Protein AF-A0A538RBZ4-F1 (afdb_monomer_lite)

Structure (mmCIF, N/CA/C/O backbone):
data_AF-A0A538RBZ4-F1
#
_entry.id   AF-A0A538RBZ4-F1
#
loop_
_atom_site.group_PDB
_atom_site.id
_atom_site.type_symbol
_atom_site.label_atom_id
_atom_site.label_alt_id
_atom_site.label_comp_id
_atom_site.label_asym_id
_atom_site.label_entity_id
_atom_site.label_seq_id
_atom_site.pdbx_PDB_ins_code
_atom_site.Cartn_x
_atom_site.Cartn_y
_atom_site.Cartn_z
_atom_site.occupancy
_atom_site.B_iso_or_equiv
_atom_site.auth_seq_id
_atom_site.auth_comp_id
_atom_site.auth_asym_id
_atom_site.auth_atom_id
_atom_site.pdbx_PDB_model_num
ATOM 1 N N . MET A 1 1 ? 8.103 0.524 7.544 1.00 83.69 1 MET A N 1
ATOM 2 C CA . MET A 1 1 ? 6.748 -0.074 7.476 1.00 83.69 1 MET A CA 1
ATOM 3 C C . MET A 1 1 ? 6.641 -1.258 8.431 1.00 83.69 1 MET A C 1
ATOM 5 O O . MET A 1 1 ? 7.602 -2.015 8.533 1.00 83.69 1 MET A O 1
ATOM 9 N N . ALA A 1 2 ? 5.500 -1.415 9.104 1.00 86.88 2 ALA A N 1
ATOM 10 C CA . ALA A 1 2 ? 5.178 -2.544 9.977 1.00 86.88 2 ALA A CA 1
ATOM 11 C C . ALA A 1 2 ? 3.688 -2.913 9.862 1.00 86.88 2 ALA A C 1
ATOM 13 O O . ALA A 1 2 ? 2.838 -2.025 9.807 1.00 86.88 2 ALA A O 1
ATOM 14 N N . VAL A 1 3 ? 3.382 -4.212 9.845 1.00 86.00 3 VAL A N 1
ATOM 15 C CA . VAL A 1 3 ? 2.011 -4.747 9.838 1.00 86.00 3 VAL A CA 1
ATOM 16 C C . VAL A 1 3 ? 1.722 -5.364 11.200 1.00 86.00 3 VAL A C 1
ATOM 18 O O . VAL A 1 3 ? 2.455 -6.249 11.636 1.00 86.00 3 VAL A O 1
ATOM 21 N N . ASP A 1 4 ? 0.646 -4.924 11.848 1.00 86.56 4 ASP A N 1
ATOM 22 C CA . ASP A 1 4 ? 0.071 -5.596 13.011 1.00 86.56 4 ASP A CA 1
ATOM 23 C C . ASP A 1 4 ? -1.197 -6.323 12.562 1.00 86.56 4 ASP A C 1
ATOM 25 O O . ASP A 1 4 ? -2.279 -5.741 12.446 1.00 86.56 4 ASP A O 1
ATOM 29 N N . SER A 1 5 ? -1.048 -7.610 12.256 1.00 77.25 5 SER A N 1
ATOM 30 C CA . SER A 1 5 ? -2.149 -8.451 11.790 1.00 77.25 5 SER A CA 1
ATOM 31 C C . SER A 1 5 ? -3.170 -8.759 12.886 1.00 77.25 5 SER A C 1
ATOM 33 O O . SER A 1 5 ? -4.331 -9.002 12.564 1.00 77.25 5 SER A O 1
ATOM 35 N N . ALA A 1 6 ? -2.775 -8.715 14.164 1.00 81.25 6 ALA A N 1
ATOM 36 C CA . ALA A 1 6 ? -3.681 -8.938 15.286 1.00 81.25 6 ALA A CA 1
ATOM 37 C C . ALA A 1 6 ? -4.572 -7.714 15.532 1.00 81.25 6 ALA A C 1
ATOM 39 O O . ALA A 1 6 ? -5.772 -7.859 15.756 1.00 81.25 6 ALA A O 1
ATOM 40 N N . ALA A 1 7 ? -3.999 -6.512 15.442 1.00 83.50 7 ALA A N 1
ATOM 41 C CA . ALA A 1 7 ? -4.742 -5.257 15.532 1.00 83.50 7 ALA A CA 1
ATOM 42 C C . ALA A 1 7 ? -5.419 -4.852 14.210 1.00 83.50 7 ALA A C 1
ATOM 44 O O . ALA A 1 7 ? -6.253 -3.947 14.206 1.00 83.50 7 ALA A O 1
ATOM 45 N N . GLY A 1 8 ? -5.060 -5.486 13.088 1.00 88.56 8 GLY A N 1
ATOM 46 C CA . GLY A 1 8 ? -5.568 -5.143 11.760 1.00 88.56 8 GLY A CA 1
ATOM 47 C C . GLY A 1 8 ? -5.110 -3.758 11.306 1.00 88.56 8 GLY A C 1
ATOM 48 O O . GLY A 1 8 ? -5.911 -2.984 10.790 1.00 88.56 8 GLY A O 1
ATOM 49 N N . THR A 1 9 ? -3.840 -3.410 11.530 1.00 93.12 9 THR A N 1
ATOM 50 C CA . THR A 1 9 ? -3.306 -2.090 11.166 1.00 93.12 9 THR A CA 1
ATOM 51 C C . THR A 1 9 ? -1.997 -2.175 10.391 1.00 93.12 9 THR A C 1
ATOM 53 O O . THR A 1 9 ? -1.197 -3.098 10.557 1.00 93.12 9 THR A O 1
ATOM 56 N N . LEU A 1 10 ? -1.785 -1.186 9.525 1.00 92.25 10 LEU A N 1
ATOM 57 C CA . LEU A 1 10 ? -0.546 -0.967 8.789 1.00 92.25 10 LEU A CA 1
ATOM 58 C C . LEU A 1 10 ? 0.036 0.382 9.198 1.00 92.25 10 LEU A C 1
ATOM 60 O O . LEU A 1 10 ? -0.626 1.406 9.030 1.00 92.25 10 LEU A O 1
ATOM 64 N N . ARG A 1 11 ? 1.285 0.383 9.674 1.00 93.62 11 ARG A N 1
ATOM 65 C CA . ARG A 1 11 ? 2.056 1.600 9.946 1.00 93.62 11 ARG A CA 1
ATOM 66 C C . ARG A 1 11 ? 3.136 1.810 8.892 1.00 93.62 11 ARG A C 1
ATOM 68 O O . ARG A 1 11 ? 3.932 0.906 8.616 1.00 93.62 11 ARG A O 1
ATOM 75 N N . PHE A 1 12 ? 3.217 3.017 8.351 1.00 92.06 12 PHE A N 1
ATOM 76 C CA . PHE A 1 12 ? 4.213 3.390 7.352 1.00 92.06 12 PHE A CA 1
ATOM 77 C C . PHE A 1 12 ? 4.649 4.845 7.501 1.00 92.06 12 PHE A C 1
ATOM 79 O O . PHE A 1 12 ? 3.992 5.647 8.159 1.00 92.06 12 PHE A O 1
ATOM 86 N N . GLU A 1 13 ? 5.787 5.149 6.895 1.00 92.06 13 GLU A N 1
ATOM 87 C CA . GLU A 1 13 ? 6.325 6.497 6.798 1.00 92.06 13 GLU A CA 1
ATOM 88 C C . GLU A 1 13 ? 5.880 7.087 5.461 1.00 92.06 13 GLU A C 1
ATOM 90 O O . GLU A 1 13 ? 6.062 6.470 4.412 1.00 92.06 13 GLU A O 1
ATOM 95 N N . GLU A 1 14 ? 5.286 8.272 5.501 1.00 90.00 14 GLU A N 1
ATOM 96 C CA . GLU A 1 14 ? 4.907 9.037 4.320 1.00 90.00 14 GLU A CA 1
ATOM 97 C C . GLU A 1 14 ? 5.840 10.241 4.194 1.00 90.00 14 GLU A C 1
ATOM 99 O O . GLU A 1 14 ? 6.001 11.022 5.135 1.00 90.00 14 GLU A O 1
ATOM 104 N N . MET A 1 15 ? 6.452 10.408 3.022 1.00 86.75 15 MET A N 1
ATOM 105 C CA . MET A 1 15 ? 7.215 11.610 2.704 1.00 86.75 15 MET A CA 1
ATOM 106 C C . MET A 1 15 ? 6.281 12.645 2.081 1.00 86.75 15 MET A C 1
ATOM 108 O O . MET A 1 15 ? 5.794 12.459 0.968 1.00 86.75 15 MET A O 1
ATOM 112 N N . LEU A 1 16 ? 6.039 13.743 2.796 1.00 85.69 16 LEU A N 1
ATOM 113 C CA . LEU A 1 16 ? 5.177 14.816 2.309 1.00 85.69 16 LEU A CA 1
ATOM 114 C C . LEU A 1 16 ? 5.941 15.784 1.400 1.00 85.69 16 LEU A C 1
ATOM 116 O O . LEU A 1 16 ? 7.125 16.059 1.605 1.00 85.69 16 LEU A O 1
ATOM 120 N N . GLY A 1 17 ? 5.231 16.356 0.424 1.00 82.44 17 GLY A N 1
ATOM 121 C CA . GLY A 1 17 ? 5.739 17.485 -0.351 1.00 82.44 17 GLY A CA 1
ATOM 122 C C . GLY A 1 17 ? 6.078 18.667 0.562 1.00 82.44 17 GLY A C 1
ATOM 123 O O . GLY A 1 17 ? 5.358 18.954 1.519 1.00 82.44 17 GLY A O 1
ATOM 124 N N . TRP A 1 18 ? 7.184 19.353 0.276 1.00 74.94 18 TRP A N 1
ATOM 125 C CA . TRP A 1 18 ? 7.639 20.483 1.084 1.00 74.94 18 TRP A CA 1
ATOM 126 C C . TRP A 1 18 ? 6.651 21.656 1.034 1.00 74.94 18 TRP A C 1
ATOM 128 O O . TRP A 1 18 ? 6.360 22.180 -0.043 1.00 74.94 18 TRP A O 1
ATOM 138 N N . THR A 1 19 ? 6.194 22.119 2.201 1.00 83.44 19 THR A N 1
ATOM 139 C CA . THR A 1 19 ? 5.347 23.321 2.340 1.00 83.44 19 THR A CA 1
ATOM 140 C C . THR A 1 19 ? 5.871 24.326 3.373 1.00 83.44 19 THR A C 1
ATOM 142 O O . THR A 1 19 ? 5.310 25.412 3.506 1.00 83.44 19 THR A O 1
ATOM 145 N N . GLY A 1 20 ? 6.974 24.020 4.069 1.00 78.38 20 GLY A N 1
ATOM 146 C CA . GLY A 1 20 ? 7.623 24.918 5.029 1.00 78.38 20 GLY A CA 1
ATOM 147 C C . GLY A 1 20 ? 8.342 24.193 6.177 1.00 78.38 20 GLY A C 1
ATOM 148 O O . GLY A 1 20 ? 8.388 22.963 6.214 1.00 78.38 20 GLY A O 1
ATOM 149 N N . PRO A 1 21 ? 8.911 24.932 7.145 1.00 73.56 21 PRO A N 1
ATOM 150 C CA .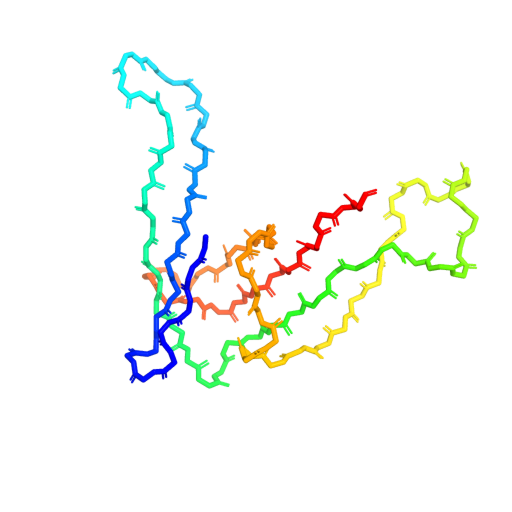 PRO A 1 21 ? 9.579 24.340 8.304 1.00 73.56 21 PRO A CA 1
ATOM 151 C C . PRO A 1 21 ? 8.632 23.403 9.069 1.00 73.56 21 PRO A C 1
ATOM 153 O O . PRO A 1 21 ? 7.554 23.818 9.486 1.00 73.56 21 PRO A O 1
ATOM 156 N N . GLY A 1 22 ? 9.027 22.138 9.232 1.00 67.31 22 GLY A N 1
ATOM 157 C CA . GLY A 1 22 ? 8.190 21.090 9.831 1.00 67.31 22 GLY A CA 1
ATOM 158 C C . GLY A 1 22 ? 7.523 20.142 8.827 1.00 67.31 22 GLY A C 1
ATOM 159 O O . GLY A 1 22 ? 6.931 19.156 9.255 1.00 67.31 22 GL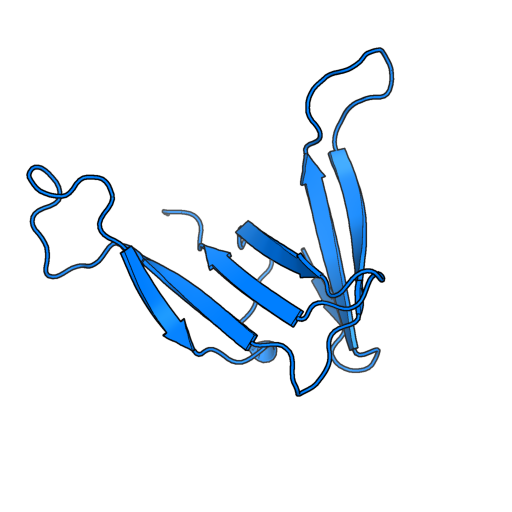Y A O 1
ATOM 160 N N . THR A 1 23 ? 7.654 20.378 7.512 1.00 72.62 23 THR A N 1
ATOM 161 C CA . THR A 1 23 ? 7.380 19.327 6.512 1.00 72.62 23 THR A CA 1
ATOM 162 C C . THR A 1 23 ? 8.529 18.326 6.431 1.00 72.62 23 THR A C 1
ATOM 164 O O . THR A 1 23 ? 9.699 18.696 6.529 1.00 72.62 23 THR A O 1
ATOM 167 N N . GLY A 1 24 ? 8.187 17.045 6.289 1.00 81.00 24 GLY A N 1
ATOM 168 C CA . GLY A 1 24 ? 9.139 15.942 6.317 1.00 81.00 24 GLY A CA 1
ATOM 169 C C . GLY A 1 24 ? 8.441 14.585 6.285 1.00 81.00 24 GLY A C 1
ATOM 170 O O . GLY A 1 24 ? 7.353 14.448 5.723 1.00 81.00 24 GLY A O 1
ATOM 171 N N . ILE A 1 25 ? 9.085 13.591 6.893 1.00 87.19 25 ILE A N 1
ATOM 172 C CA . ILE A 1 25 ? 8.536 12.245 7.056 1.00 87.19 25 ILE A CA 1
ATOM 173 C C . ILE A 1 25 ? 7.502 12.268 8.186 1.00 87.19 25 ILE A C 1
ATOM 175 O O . ILE A 1 25 ? 7.799 12.740 9.284 1.00 87.19 25 ILE A O 1
ATOM 179 N N . VAL A 1 26 ? 6.302 11.754 7.921 1.00 89.62 26 VAL A N 1
ATOM 180 C CA . VAL A 1 26 ? 5.251 11.566 8.927 1.00 89.62 26 VAL A CA 1
ATOM 181 C C . VAL A 1 26 ? 4.913 10.090 9.076 1.00 89.62 26 VAL A C 1
ATOM 183 O O . VAL A 1 26 ? 4.892 9.341 8.103 1.00 89.62 26 VAL A O 1
ATOM 186 N N . ASP A 1 27 ? 4.608 9.673 10.300 1.00 92.25 27 ASP A N 1
ATOM 187 C CA . ASP A 1 27 ? 4.052 8.351 10.564 1.00 92.25 27 ASP A CA 1
ATOM 188 C C . ASP A 1 27 ? 2.555 8.326 10.230 1.00 92.25 27 ASP A C 1
ATOM 190 O O . ASP A 1 27 ? 1.774 9.155 10.707 1.00 92.25 27 ASP A O 1
ATOM 194 N N . ARG A 1 28 ? 2.137 7.325 9.458 1.00 92.06 28 ARG A N 1
ATOM 195 C CA . ARG A 1 28 ? 0.737 7.019 9.166 1.00 92.06 28 ARG A CA 1
ATOM 196 C C . ARG A 1 28 ? 0.375 5.653 9.703 1.00 92.06 28 ARG A C 1
ATOM 198 O O . ARG A 1 28 ? 1.189 4.734 9.699 1.00 92.06 28 ARG A O 1
ATOM 205 N N . THR A 1 29 ? -0.864 5.526 10.160 1.00 94.56 29 THR A N 1
ATOM 206 C CA . THR A 1 29 ? -1.470 4.244 10.512 1.00 94.56 29 THR A CA 1
ATOM 207 C C . THR A 1 29 ? -2.821 4.158 9.830 1.00 94.56 29 THR A C 1
ATOM 209 O O . THR A 1 29 ? -3.636 5.063 9.979 1.00 94.56 29 THR A O 1
ATOM 212 N N . VAL A 1 30 ? -3.051 3.075 9.095 1.00 94.88 30 VAL A N 1
ATOM 213 C CA . VAL A 1 30 ? -4.337 2.786 8.451 1.00 94.88 30 VAL A CA 1
ATOM 214 C C . VAL A 1 30 ? -4.892 1.464 8.957 1.00 94.88 30 VAL A C 1
ATOM 216 O O . VAL A 1 30 ? -4.142 0.556 9.332 1.00 94.88 30 VAL A O 1
ATOM 219 N N . ARG A 1 31 ? -6.219 1.355 8.971 1.00 94.69 31 ARG A N 1
ATOM 220 C CA . ARG A 1 31 ? -6.932 0.117 9.283 1.00 94.69 31 ARG A CA 1
ATOM 221 C C . ARG A 1 31 ? -6.960 -0.785 8.056 1.00 94.69 31 ARG A C 1
ATOM 223 O O . ARG A 1 31 ? -7.260 -0.341 6.951 1.00 94.69 31 ARG A O 1
ATOM 230 N N . LEU A 1 32 ? -6.667 -2.058 8.276 1.00 92.38 32 LEU A N 1
ATOM 231 C CA . LEU A 1 32 ? -6.756 -3.128 7.297 1.00 92.38 32 LEU A CA 1
ATOM 232 C C . LEU A 1 32 ? -7.982 -3.980 7.601 1.00 92.38 32 LEU A C 1
ATOM 234 O O . LEU A 1 32 ? -8.316 -4.231 8.758 1.00 92.38 32 LEU A O 1
ATOM 238 N N . THR A 1 33 ? -8.635 -4.469 6.555 1.00 89.88 33 THR A N 1
ATOM 239 C CA . THR A 1 33 ? -9.749 -5.409 6.687 1.00 89.88 33 THR A CA 1
ATOM 240 C C . THR A 1 33 ? -9.497 -6.627 5.803 1.00 89.88 33 THR A C 1
ATOM 242 O O . THR A 1 33 ? -8.729 -6.537 4.844 1.00 89.88 33 THR A O 1
ATOM 245 N N . PRO A 1 34 ? -10.185 -7.758 6.035 1.00 87.81 34 PRO A N 1
ATOM 246 C CA . PRO A 1 34 ? -10.144 -8.884 5.101 1.00 87.81 34 PRO A CA 1
ATOM 247 C C . PRO A 1 34 ? -10.602 -8.533 3.673 1.00 87.81 34 PRO A C 1
ATOM 249 O O . PRO A 1 34 ? -10.335 -9.292 2.746 1.00 87.81 34 PRO A O 1
ATOM 252 N N . ALA A 1 35 ? -11.302 -7.405 3.492 1.00 90.44 35 ALA A N 1
ATOM 253 C CA . ALA A 1 35 ? -11.761 -6.920 2.195 1.00 90.44 35 ALA A CA 1
ATOM 254 C C . ALA A 1 35 ? -10.736 -6.034 1.463 1.00 90.44 35 ALA A C 1
ATOM 256 O O . ALA A 1 35 ? -10.937 -5.755 0.283 1.00 90.44 35 ALA A O 1
ATOM 257 N N . THR A 1 36 ? -9.656 -5.599 2.125 1.00 93.12 36 THR A N 1
ATOM 258 C CA . THR A 1 36 ? -8.608 -4.776 1.504 1.00 93.12 36 THR A CA 1
ATOM 259 C C . THR A 1 36 ? -7.963 -5.545 0.342 1.00 93.12 36 THR A C 1
ATOM 261 O O . THR A 1 36 ? -7.464 -6.657 0.532 1.00 93.12 36 THR A O 1
ATOM 264 N N . ASP A 1 37 ? -7.979 -4.977 -0.870 1.00 95.75 37 ASP A N 1
ATOM 265 C CA . ASP A 1 37 ? -7.313 -5.577 -2.035 1.00 95.75 37 ASP A CA 1
ATOM 266 C C . ASP A 1 37 ? -5.814 -5.272 -1.987 1.00 95.75 37 ASP A C 1
ATOM 268 O O . ASP A 1 37 ? -5.422 -4.112 -1.923 1.00 95.75 37 ASP A O 1
ATOM 272 N N . VAL A 1 38 ? -4.966 -6.297 -1.998 1.00 95.88 38 VAL A N 1
ATOM 273 C CA . VAL A 1 38 ? -3.511 -6.129 -1.876 1.00 95.88 38 VAL A CA 1
ATOM 274 C C . VAL A 1 38 ? -2.848 -6.714 -3.107 1.00 95.88 38 VAL A C 1
ATOM 276 O O . VAL A 1 38 ? -2.995 -7.907 -3.397 1.00 95.88 38 VAL A O 1
ATOM 279 N N . ARG A 1 39 ? -2.110 -5.877 -3.835 1.00 97.62 39 ARG A N 1
ATOM 280 C CA . ARG A 1 39 ? -1.447 -6.257 -5.081 1.00 97.62 39 ARG A CA 1
ATOM 281 C C . ARG A 1 39 ? 0.028 -5.918 -5.047 1.00 97.62 39 ARG A C 1
ATOM 283 O O . ARG A 1 39 ? 0.409 -4.802 -4.724 1.00 97.62 39 ARG A O 1
ATOM 290 N N . LEU A 1 40 ? 0.847 -6.890 -5.418 1.00 96.25 40 LEU A N 1
ATOM 291 C CA . LEU A 1 40 ? 2.250 -6.697 -5.736 1.00 96.25 40 LEU A CA 1
ATOM 292 C C . LEU A 1 40 ? 2.368 -6.186 -7.172 1.00 96.25 40 LEU A C 1
ATOM 294 O O . LEU A 1 40 ? 1.876 -6.842 -8.090 1.00 96.25 40 LEU A O 1
ATOM 298 N N . VAL A 1 41 ? 3.028 -5.047 -7.342 1.00 94.75 41 VAL A N 1
ATOM 299 C CA . VAL A 1 41 ? 3.342 -4.420 -8.625 1.00 94.75 41 VAL A CA 1
ATOM 300 C C . VAL A 1 41 ? 4.809 -4.698 -8.942 1.00 94.75 41 VAL A C 1
ATOM 302 O O . VAL A 1 41 ? 5.707 -4.260 -8.223 1.00 94.75 41 VAL A O 1
ATOM 305 N N . GLU A 1 42 ? 5.060 -5.428 -10.024 1.00 91.31 42 GLU A N 1
ATOM 306 C CA . GLU A 1 42 ? 6.408 -5.787 -10.477 1.00 91.31 42 GLU A CA 1
ATOM 307 C C . GLU A 1 42 ? 6.611 -5.398 -11.940 1.00 91.31 42 GLU A C 1
ATOM 309 O O . GLU A 1 42 ? 5.666 -5.341 -12.726 1.00 91.31 42 GLU A O 1
ATOM 314 N N . ARG A 1 43 ? 7.866 -5.158 -12.333 1.00 87.69 43 ARG A N 1
ATOM 315 C CA . ARG A 1 43 ? 8.231 -4.992 -13.744 1.00 87.69 43 ARG A CA 1
ATOM 316 C C . ARG A 1 43 ? 7.828 -6.240 -14.527 1.00 87.69 43 ARG A C 1
ATOM 318 O O . ARG A 1 43 ? 8.163 -7.358 -14.137 1.00 87.69 43 ARG A O 1
ATOM 325 N N . ALA A 1 44 ? 7.129 -6.056 -15.644 1.00 87.31 44 ALA A N 1
ATOM 326 C CA . ALA A 1 44 ? 6.730 -7.176 -16.488 1.00 87.31 44 ALA A CA 1
ATOM 327 C C . ALA A 1 44 ? 7.966 -7.780 -17.175 1.00 87.31 44 ALA A C 1
ATOM 329 O O . ALA A 1 44 ? 8.478 -7.229 -18.146 1.00 87.31 44 ALA A O 1
ATOM 330 N N . ALA A 1 45 ? 8.440 -8.927 -16.683 1.00 78.88 45 ALA A N 1
ATOM 331 C CA . ALA A 1 45 ? 9.673 -9.564 -17.163 1.00 78.88 45 ALA A CA 1
ATOM 332 C C . ALA A 1 45 ? 9.617 -10.017 -18.636 1.00 78.88 45 ALA A C 1
ATOM 334 O O . ALA A 1 45 ? 10.649 -10.264 -19.253 1.00 78.88 45 ALA A O 1
ATOM 335 N N . THR A 1 46 ? 8.417 -10.159 -19.200 1.00 79.75 46 THR A N 1
ATOM 336 C CA . THR A 1 46 ? 8.191 -10.613 -20.579 1.00 79.75 46 THR A CA 1
ATOM 337 C C . THR A 1 46 ? 8.174 -9.480 -21.604 1.00 79.75 46 THR A C 1
ATOM 339 O O . THR A 1 46 ? 8.076 -9.754 -22.800 1.00 79.75 46 THR A O 1
ATOM 342 N N . LEU A 1 47 ? 8.249 -8.220 -21.163 1.00 79.00 47 LEU A N 1
ATOM 343 C CA . LEU A 1 47 ? 8.179 -7.050 -22.031 1.00 79.00 47 LEU A CA 1
ATOM 344 C C . LEU A 1 47 ? 9.545 -6.376 -22.144 1.00 79.00 47 LEU A C 1
ATOM 346 O O . LEU A 1 47 ? 10.243 -6.194 -21.152 1.00 79.00 47 LEU A O 1
ATOM 350 N N . ASP A 1 48 ? 9.902 -6.005 -23.375 1.00 80.00 48 ASP A N 1
ATOM 351 C CA . ASP A 1 48 ? 11.128 -5.268 -23.687 1.00 80.00 48 ASP A CA 1
ATOM 352 C C . ASP A 1 48 ? 11.133 -3.906 -22.957 1.00 80.00 48 ASP A C 1
ATOM 354 O O . ASP A 1 48 ? 10.299 -3.048 -23.285 1.00 80.00 48 ASP A O 1
ATOM 358 N N . PRO A 1 49 ? 12.047 -3.688 -21.990 1.00 72.69 49 PRO A N 1
ATOM 359 C CA . PRO A 1 49 ? 12.083 -2.470 -21.188 1.00 72.69 49 PRO A CA 1
ATOM 360 C C . PRO A 1 49 ? 12.374 -1.203 -21.999 1.00 72.69 49 PRO A C 1
ATOM 362 O O . PRO A 1 49 ? 11.893 -0.135 -21.626 1.00 72.69 49 PRO A O 1
ATOM 365 N N . GLU A 1 50 ? 13.117 -1.296 -23.110 1.00 81.12 50 GLU A N 1
ATOM 366 C CA . GLU A 1 50 ? 13.420 -0.128 -23.954 1.00 81.12 50 GLU A CA 1
ATOM 367 C C . GLU A 1 50 ? 12.173 0.360 -24.693 1.00 81.12 50 GLU A C 1
ATOM 369 O O . GLU A 1 50 ? 11.959 1.559 -24.881 1.00 81.12 50 GLU A O 1
ATOM 374 N N . ARG A 1 51 ? 11.313 -0.580 -25.083 1.00 83.19 51 ARG A N 1
ATOM 375 C CA . ARG A 1 51 ? 10.072 -0.292 -25.800 1.00 83.19 51 ARG A CA 1
ATOM 376 C C . ARG A 1 51 ? 8.907 0.020 -24.861 1.00 83.19 51 ARG A C 1
ATOM 378 O O . ARG A 1 51 ? 7.992 0.745 -25.251 1.00 83.19 51 ARG A O 1
ATOM 385 N N . TRP A 1 52 ? 8.941 -0.513 -23.642 1.00 81.19 52 TRP A N 1
ATOM 386 C CA . TRP A 1 52 ? 7.888 -0.366 -22.639 1.00 81.19 52 TRP A CA 1
ATOM 387 C C . TRP A 1 52 ? 8.460 0.031 -21.269 1.00 81.19 52 TRP A C 1
ATOM 389 O O . TRP A 1 52 ? 8.353 -0.727 -20.301 1.00 81.19 52 TRP A O 1
ATOM 399 N N . PRO A 1 53 ? 8.997 1.257 -21.135 1.00 74.44 53 PRO A N 1
ATOM 400 C CA . PRO A 1 53 ? 9.702 1.706 -19.930 1.00 74.44 53 PRO A CA 1
ATOM 401 C C . PRO A 1 53 ? 8.814 1.815 -18.684 1.00 74.44 53 PRO A C 1
ATOM 403 O O . PRO A 1 53 ? 9.325 1.992 -17.581 1.00 74.44 53 PRO A O 1
ATOM 406 N N . ASN A 1 54 ? 7.493 1.670 -18.825 1.00 81.25 54 ASN A N 1
ATOM 407 C CA . ASN A 1 54 ? 6.501 1.715 -17.743 1.00 81.25 54 ASN A CA 1
ATOM 408 C C . ASN A 1 54 ? 5.676 0.418 -17.643 1.00 81.25 54 ASN A C 1
ATOM 410 O O . ASN A 1 54 ? 4.593 0.423 -17.066 1.00 81.25 54 ASN A O 1
ATOM 414 N N . ALA A 1 55 ? 6.146 -0.687 -18.232 1.00 86.62 55 ALA A N 1
ATOM 415 C CA . ALA A 1 55 ? 5.442 -1.960 -18.145 1.00 86.62 55 ALA A CA 1
ATOM 416 C C . ALA A 1 55 ? 5.548 -2.568 -16.740 1.00 86.62 55 ALA A C 1
ATOM 418 O O . ALA A 1 55 ? 6.627 -2.990 -16.310 1.00 86.62 55 ALA A O 1
ATOM 419 N N . CYS A 1 56 ? 4.403 -2.652 -16.067 1.00 88.19 56 CYS A N 1
ATOM 420 C CA . CYS A 1 56 ? 4.230 -3.342 -14.797 1.00 88.19 56 CYS A CA 1
ATOM 421 C C . CYS A 1 56 ? 3.142 -4.416 -14.921 1.00 88.19 56 CYS A C 1
ATOM 423 O O . CYS A 1 56 ? 2.247 -4.322 -15.762 1.00 88.19 56 CYS A O 1
ATOM 425 N N . GLN A 1 57 ? 3.231 -5.432 -14.074 1.00 91.25 57 GLN A N 1
ATOM 426 C CA . GLN A 1 57 ? 2.225 -6.465 -13.874 1.00 91.25 57 GLN A CA 1
ATOM 427 C C . GLN A 1 57 ? 1.811 -6.493 -12.402 1.00 91.25 57 GLN A C 1
ATOM 429 O O . GLN A 1 57 ? 2.619 -6.206 -11.518 1.00 91.25 57 GLN A O 1
ATOM 434 N N . GLU A 1 58 ? 0.552 -6.845 -12.156 1.00 93.31 58 GLU A N 1
ATOM 435 C CA . GLU A 1 58 ? -0.029 -6.899 -10.818 1.00 93.31 58 GLU A CA 1
ATOM 436 C C . GLU A 1 58 ? -0.389 -8.332 -10.432 1.00 93.31 58 GLU A C 1
ATOM 438 O O . GLU A 1 58 ? -1.040 -9.056 -11.191 1.00 93.31 58 GLU A O 1
ATOM 443 N N . HIS A 1 59 ? -0.029 -8.721 -9.212 1.00 94.25 59 HIS A N 1
ATOM 444 C CA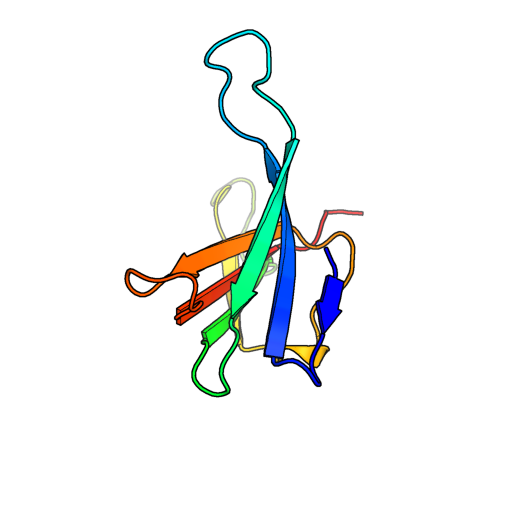 . HIS A 1 59 ? -0.377 -10.018 -8.643 1.00 94.25 59 HIS A CA 1
ATOM 445 C C . HIS A 1 59 ? -1.007 -9.840 -7.268 1.00 94.25 59 HIS A C 1
ATOM 447 O O . HIS A 1 59 ? -0.452 -9.157 -6.410 1.00 94.25 59 HIS A O 1
ATOM 453 N N . ARG A 1 60 ? -2.155 -10.479 -7.026 1.00 95.62 60 ARG A N 1
ATOM 454 C CA . ARG A 1 60 ? -2.778 -10.453 -5.698 1.00 95.62 60 ARG A CA 1
ATOM 455 C C . ARG A 1 60 ? -1.881 -11.169 -4.688 1.00 95.62 60 ARG A C 1
ATOM 457 O O . ARG A 1 60 ? -1.454 -12.296 -4.935 1.00 95.62 60 ARG A O 1
ATOM 464 N N . ILE A 1 61 ? -1.644 -10.532 -3.547 1.00 94.75 61 ILE A N 1
ATOM 465 C CA . ILE A 1 61 ? -0.890 -11.097 -2.423 1.00 94.75 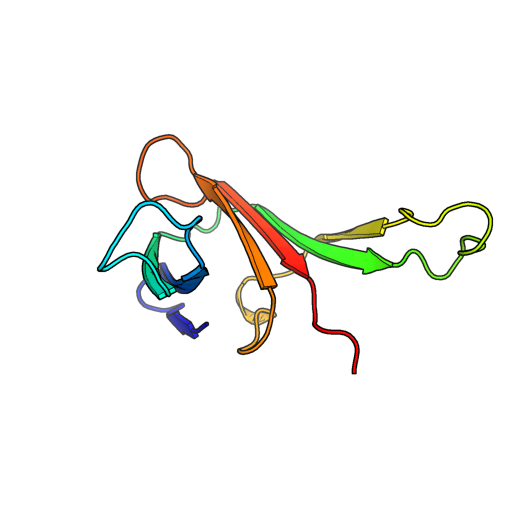61 ILE A CA 1
ATOM 466 C C . ILE A 1 61 ? -1.708 -11.021 -1.131 1.00 94.75 61 ILE A C 1
ATOM 468 O O . ILE A 1 61 ? -2.725 -10.332 -1.061 1.00 94.75 61 ILE A O 1
ATOM 472 N N . GLY A 1 62 ? -1.276 -11.754 -0.107 1.00 90.25 62 GLY A N 1
ATOM 473 C CA . GLY A 1 62 ? -1.803 -11.616 1.248 1.00 90.25 62 GLY A CA 1
ATOM 474 C C . GLY A 1 62 ? -1.103 -10.500 2.026 1.00 90.25 62 GLY A C 1
ATOM 475 O O . GLY A 1 62 ? 0.016 -10.101 1.701 1.00 90.25 62 GLY A O 1
ATOM 476 N N . LEU A 1 63 ? -1.752 -10.011 3.085 1.00 87.44 63 LEU A N 1
ATOM 477 C CA . LEU A 1 63 ? -1.168 -9.027 4.010 1.00 87.44 63 LEU A CA 1
ATOM 478 C C . LEU A 1 63 ? 0.086 -9.557 4.723 1.00 87.44 63 LEU A C 1
ATOM 480 O O . LEU A 1 63 ? 0.971 -8.786 5.077 1.00 87.44 63 LEU A O 1
ATOM 484 N N . ASP A 1 64 ? 0.174 -10.871 4.907 1.00 87.81 64 ASP A N 1
ATOM 485 C CA . ASP A 1 64 ? 1.318 -11.589 5.471 1.00 87.81 64 ASP A CA 1
ATOM 486 C C . ASP A 1 64 ? 2.558 -11.576 4.561 1.00 87.81 64 ASP A C 1
ATOM 488 O O . ASP A 1 64 ? 3.667 -11.848 5.017 1.00 87.81 64 ASP A O 1
ATOM 492 N N . ALA A 1 65 ? 2.391 -11.229 3.281 1.00 91.00 65 ALA A N 1
ATOM 493 C CA . ALA A 1 65 ? 3.488 -11.112 2.329 1.00 91.00 65 ALA A CA 1
ATOM 494 C C . ALA A 1 65 ? 4.177 -9.734 2.342 1.00 91.00 65 ALA A C 1
ATOM 496 O O . ALA A 1 65 ? 5.219 -9.594 1.692 1.00 91.00 65 ALA A O 1
ATOM 497 N N . LEU A 1 66 ? 3.616 -8.749 3.057 1.00 90.06 66 LEU A N 1
ATOM 498 C CA . LEU A 1 66 ? 4.184 -7.408 3.225 1.00 90.06 66 LEU A CA 1
ATOM 499 C C . LEU A 1 66 ? 5.449 -7.453 4.085 1.00 90.06 66 LEU A C 1
ATOM 501 O O . LEU A 1 66 ? 5.507 -8.146 5.103 1.00 90.06 66 LEU A O 1
ATOM 505 N N . ARG A 1 67 ? 6.468 -6.685 3.698 1.00 89.62 67 ARG A N 1
ATOM 506 C CA . ARG A 1 67 ? 7.778 -6.689 4.358 1.00 89.62 67 ARG A CA 1
ATOM 507 C C . ARG A 1 67 ? 8.257 -5.271 4.652 1.00 89.62 67 ARG A C 1
ATOM 509 O O . ARG A 1 67 ? 8.036 -4.368 3.850 1.00 89.62 67 ARG A O 1
ATOM 516 N N . PRO A 1 68 ? 8.969 -5.044 5.771 1.00 89.56 68 PRO A N 1
ATOM 517 C CA . PRO A 1 68 ? 9.666 -3.782 5.979 1.00 89.56 68 PRO A CA 1
ATOM 518 C C . PRO A 1 68 ? 10.583 -3.463 4.790 1.00 89.56 68 PRO A C 1
ATOM 520 O O . PRO A 1 68 ? 11.377 -4.308 4.382 1.00 89.56 68 PRO A O 1
ATOM 523 N N . GLY A 1 69 ? 10.466 -2.247 4.256 1.00 89.88 69 GLY A N 1
ATOM 524 C CA . GLY A 1 69 ? 11.199 -1.800 3.068 1.00 89.88 69 GLY A CA 1
ATOM 525 C C . GLY A 1 69 ? 10.365 -1.792 1.786 1.00 89.88 69 GLY A C 1
ATOM 526 O O . GLY A 1 69 ? 10.777 -1.134 0.838 1.00 89.88 69 GLY A O 1
ATOM 527 N N . ASP A 1 70 ? 9.197 -2.445 1.761 1.00 93.19 70 ASP A N 1
ATOM 528 C CA . ASP A 1 70 ? 8.252 -2.283 0.653 1.00 93.19 70 ASP A CA 1
ATOM 529 C C . ASP A 1 70 ? 7.745 -0.833 0.593 1.00 93.19 70 ASP A C 1
ATOM 531 O O . ASP A 1 70 ? 7.440 -0.215 1.621 1.00 93.19 70 ASP A O 1
ATOM 535 N N . PHE A 1 71 ? 7.620 -0.313 -0.624 1.00 93.12 71 PHE A N 1
ATOM 536 C CA . PHE A 1 71 ? 6.893 0.916 -0.909 1.00 93.12 71 PHE A CA 1
ATOM 537 C C . PHE A 1 71 ? 5.426 0.574 -1.131 1.00 93.12 71 PHE A C 1
ATOM 539 O O . PHE A 1 71 ? 5.110 -0.373 -1.851 1.00 93.12 71 PHE A O 1
ATOM 546 N N . VAL A 1 72 ? 4.527 1.338 -0.516 1.00 94.00 72 VAL A N 1
ATOM 547 C CA . VAL A 1 72 ? 3.087 1.094 -0.612 1.00 94.00 72 VAL A CA 1
ATOM 548 C C . VAL A 1 72 ? 2.351 2.356 -1.032 1.00 94.00 72 VAL A C 1
ATOM 550 O O . VAL A 1 72 ? 2.534 3.415 -0.434 1.00 94.00 72 VAL A O 1
ATOM 553 N N . THR A 1 73 ? 1.482 2.226 -2.028 1.00 94.81 73 THR A N 1
ATOM 554 C CA . THR A 1 73 ? 0.424 3.199 -2.296 1.00 94.81 73 THR A CA 1
ATOM 555 C C . THR A 1 73 ? -0.842 2.705 -1.614 1.00 94.81 73 THR A C 1
ATOM 557 O O . THR A 1 73 ? -1.297 1.586 -1.857 1.00 94.81 73 THR A O 1
ATOM 560 N N . VAL A 1 74 ? -1.409 3.536 -0.741 1.00 94.81 74 VAL A N 1
ATOM 561 C CA . VAL A 1 74 ? -2.625 3.213 0.010 1.00 94.81 74 VAL A CA 1
ATOM 562 C C . VAL A 1 74 ? -3.794 4.002 -0.560 1.00 94.81 74 VAL A C 1
ATOM 564 O O . VAL A 1 74 ? -3.757 5.229 -0.589 1.00 94.81 74 VAL A O 1
ATOM 567 N N . THR A 1 75 ? -4.857 3.306 -0.955 1.00 95.44 75 THR A N 1
ATOM 568 C CA . THR A 1 75 ? -6.146 3.937 -1.269 1.00 95.44 75 THR A CA 1
ATOM 569 C C . THR A 1 75 ? -7.093 3.742 -0.093 1.00 95.44 75 THR A C 1
ATOM 571 O O . THR A 1 75 ? -7.283 2.609 0.357 1.00 95.44 75 THR A O 1
ATOM 574 N N . THR A 1 76 ? -7.712 4.819 0.397 1.00 94.19 76 THR A N 1
ATOM 575 C CA . THR A 1 76 ? -8.669 4.775 1.515 1.00 94.19 76 THR A CA 1
ATOM 576 C C . THR A 1 76 ? -10.091 5.150 1.093 1.00 94.19 76 THR A C 1
ATOM 578 O O . THR A 1 76 ? -10.306 5.856 0.109 1.00 94.19 76 THR A O 1
ATOM 581 N N . GLY A 1 77 ? -11.084 4.644 1.831 1.00 83.38 77 GLY A N 1
ATOM 582 C CA . GLY A 1 77 ? -12.515 4.791 1.529 1.00 83.38 77 GLY A CA 1
ATOM 583 C C . GLY A 1 77 ? -13.179 6.080 2.038 1.00 83.38 77 GLY A C 1
ATOM 584 O O . GLY A 1 77 ? -14.404 6.131 2.109 1.00 83.38 77 GLY A O 1
ATOM 585 N N . GLY A 1 78 ? -12.403 7.100 2.419 1.00 78.94 78 GLY A N 1
ATOM 586 C CA . GLY A 1 78 ? -12.892 8.353 3.019 1.00 78.94 78 GLY A CA 1
ATOM 587 C C . GLY A 1 78 ? -12.672 8.463 4.535 1.00 78.94 78 GLY A C 1
ATOM 588 O O . GLY A 1 78 ? -12.752 9.561 5.080 1.00 78.94 78 GLY A O 1
ATOM 589 N N . ASP A 1 79 ? -12.338 7.358 5.201 1.00 88.00 79 ASP A N 1
ATOM 590 C CA . ASP A 1 79 ? -11.740 7.302 6.539 1.00 88.00 79 ASP A CA 1
ATOM 591 C C . ASP A 1 79 ? -10.308 6.725 6.454 1.00 88.00 79 ASP A C 1
ATOM 593 O O . ASP A 1 79 ? -9.767 6.547 5.363 1.00 88.00 79 ASP A O 1
ATOM 597 N N . ASP A 1 80 ? -9.682 6.405 7.589 1.00 90.00 80 ASP A N 1
ATOM 598 C CA . ASP A 1 80 ? -8.356 5.762 7.619 1.00 90.00 80 ASP A CA 1
ATOM 599 C C . ASP A 1 80 ? -8.403 4.249 7.302 1.00 90.00 80 ASP A C 1
ATOM 601 O O . ASP A 1 80 ? -7.469 3.515 7.635 1.00 90.00 80 ASP A O 1
ATOM 605 N N . THR A 1 81 ? -9.490 3.739 6.709 1.00 94.25 81 THR A N 1
ATOM 606 C CA . THR A 1 81 ? -9.610 2.331 6.311 1.00 94.25 81 THR A CA 1
ATOM 607 C C . THR A 1 81 ? -9.099 2.143 4.884 1.00 94.25 81 THR A C 1
ATOM 609 O O . THR A 1 81 ? -9.612 2.735 3.930 1.00 94.25 81 THR A O 1
ATOM 612 N N . ALA A 1 82 ? -8.090 1.286 4.724 1.00 94.81 82 ALA A N 1
ATOM 613 C CA . ALA A 1 82 ? -7.520 0.958 3.426 1.00 94.81 82 ALA A CA 1
ATOM 614 C C . ALA A 1 82 ? -8.467 0.053 2.627 1.00 94.81 82 ALA A C 1
ATOM 616 O O . ALA A 1 82 ? -8.816 -1.051 3.060 1.00 94.81 82 ALA A O 1
ATOM 617 N N . VAL A 1 83 ? -8.839 0.499 1.428 1.00 96.12 83 VAL A N 1
ATOM 618 C CA . VAL A 1 83 ? -9.606 -0.299 0.460 1.00 96.12 83 VAL A CA 1
ATOM 619 C C . VAL A 1 83 ? -8.689 -1.032 -0.516 1.00 96.12 83 VAL A C 1
ATOM 621 O O . VAL A 1 83 ? -9.018 -2.141 -0.933 1.00 96.12 83 VAL A O 1
ATOM 624 N N . ALA A 1 84 ? -7.519 -0.462 -0.823 1.00 96.25 84 ALA A N 1
ATOM 625 C CA . ALA A 1 84 ? -6.512 -1.099 -1.662 1.00 96.25 84 ALA A CA 1
ATOM 626 C C . ALA A 1 84 ? -5.083 -0.727 -1.245 1.00 96.25 84 ALA A C 1
ATOM 628 O O . ALA A 1 84 ? -4.834 0.385 -0.770 1.00 96.25 84 ALA A O 1
ATOM 629 N N . LEU A 1 85 ? -4.162 -1.664 -1.459 1.00 96.56 85 LEU A N 1
ATOM 630 C CA . LEU A 1 85 ? -2.722 -1.507 -1.310 1.00 96.56 85 LEU A CA 1
ATOM 631 C C . LEU A 1 85 ? -2.028 -1.963 -2.596 1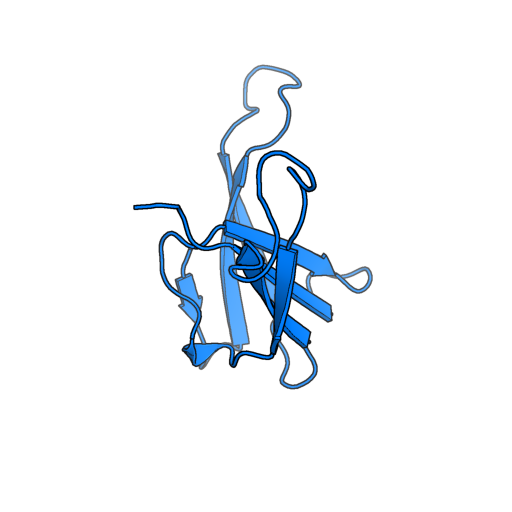.00 96.56 85 LEU A C 1
ATOM 633 O O . LEU A 1 85 ? -2.123 -3.134 -2.971 1.00 96.56 85 LEU A O 1
ATOM 637 N N . GLU A 1 86 ? -1.286 -1.060 -3.223 1.00 96.94 86 GLU A N 1
ATOM 638 C CA . GLU A 1 86 ? -0.340 -1.389 -4.291 1.00 96.94 86 GLU A CA 1
ATOM 639 C C . GLU A 1 86 ? 1.064 -1.406 -3.697 1.00 96.94 86 GLU A C 1
ATOM 641 O O . GLU A 1 86 ? 1.514 -0.427 -3.104 1.00 96.94 86 GLU A O 1
ATOM 646 N N . VAL A 1 87 ? 1.741 -2.540 -3.817 1.00 95.88 87 VAL A N 1
ATOM 647 C CA . VAL A 1 87 ? 3.002 -2.827 -3.139 1.00 95.88 87 VAL A CA 1
ATOM 648 C C . VAL A 1 87 ? 4.099 -2.930 -4.180 1.00 95.88 87 VAL A C 1
ATOM 650 O O . VAL A 1 87 ? 4.030 -3.772 -5.070 1.00 95.88 87 VAL A O 1
ATOM 653 N N . MET A 1 88 ? 5.138 -2.120 -4.043 1.00 94.81 88 MET A N 1
ATOM 654 C CA . MET A 1 88 ? 6.352 -2.195 -4.841 1.00 94.81 88 MET A CA 1
ATOM 655 C C . MET A 1 88 ? 7.525 -2.587 -3.955 1.00 94.81 88 MET A C 1
ATOM 657 O O . MET A 1 88 ? 7.763 -1.995 -2.902 1.00 94.81 88 MET A O 1
ATOM 661 N N . ARG A 1 89 ? 8.299 -3.568 -4.407 1.00 93.06 89 ARG A N 1
ATOM 662 C CA . ARG A 1 89 ? 9.534 -3.961 -3.728 1.00 93.06 89 ARG A CA 1
ATOM 663 C C . ARG A 1 89 ? 10.690 -3.102 -4.244 1.00 93.06 89 ARG A C 1
ATOM 665 O O . ARG A 1 89 ? 10.761 -2.891 -5.455 1.00 93.06 89 ARG A O 1
ATOM 672 N N . PRO A 1 90 ? 11.593 -2.621 -3.375 1.00 87.62 90 PRO A N 1
ATOM 673 C CA . PRO A 1 90 ? 12.805 -1.950 -3.827 1.00 87.62 90 PRO A CA 1
ATOM 674 C C . PRO A 1 90 ? 13.620 -2.884 -4.730 1.00 87.62 90 PRO A C 1
ATOM 676 O O . PRO A 1 90 ? 13.789 -4.067 -4.416 1.00 87.62 90 PRO A O 1
ATOM 679 N N . GLU A 1 91 ? 14.131 -2.353 -5.841 1.00 77.12 91 GLU A N 1
ATOM 680 C CA . GLU A 1 91 ? 15.138 -3.049 -6.643 1.00 77.12 91 GLU A CA 1
ATOM 681 C C . GLU A 1 91 ? 16.414 -3.202 -5.798 1.00 77.12 91 GLU A C 1
ATOM 683 O O . GLU A 1 91 ? 16.789 -2.298 -5.047 1.00 77.12 91 GLU A O 1
ATOM 688 N N . ARG A 1 92 ? 17.008 -4.398 -5.841 1.00 59.47 92 AR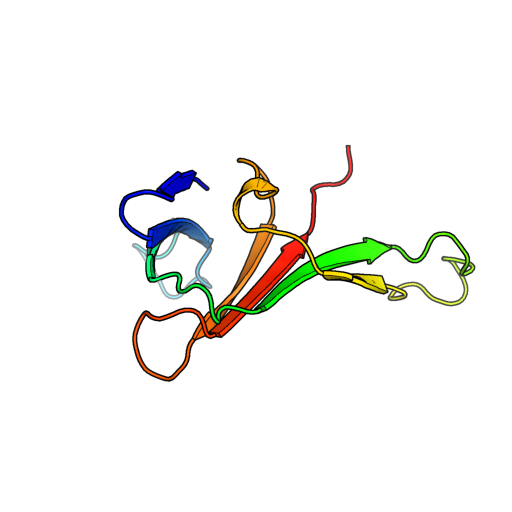G A N 1
ATOM 689 C CA . ARG A 1 92 ? 18.158 -4.778 -5.012 1.00 59.47 92 ARG A CA 1
ATOM 690 C C . ARG A 1 92 ? 19.465 -4.183 -5.510 1.00 59.47 92 ARG A C 1
ATOM 692 O O . ARG A 1 92 ? 19.651 -4.153 -6.745 1.00 59.47 92 ARG A O 1
#

Radius of gyration: 15.06 Å; chains: 1; bounding box: 31×36×41 Å

pLDDT: mean 87.96, std 7.4, range [59.47, 97.62]

Foldseek 3Di:
DDDDVVQQKDKDWDQDDDDDPPHGIDIDMAGHDPQEWEWEKDADPPDDCVVPVPHIDIDTDDPVPDDPQWDWDFDDPPDSYGNYIYTYHDDD

Secondary structure (DSSP, 8-state):
-EEETTTTEEEEEEEPPP-STT-SEEEEEEE--TT-EEEEEEE-TTS-TTT-TT-EEEEE--GGG--TT-EEEEEESSSSBEEEEEEEPPP-

Sequence (92 aa):
MAVDSAAGTLRFEEMLGWTGPGTGIVDRTVRLTPATDVRLVERAATLDPERWPNACQEHRIGLDALRPGDFVTVTTGGDDTAVALEVMRPER